Protein AF-A0A8S9N9F7-F1 (afdb_monomer_lite)

Organism: Brassica cretica (NCBI:txid69181)

pLDDT: mean 77.9, std 14.87, range [39.34, 91.88]

Radius of gyration: 14.67 Å; chains: 1; bounding box: 34×32×46 Å

Secondary structure (DSSP, 8-state):
---------TTB-TTT-PBPPTT--EEEPTTS-EEEHHHHHHHHHH--B-TTT--BS-------

Structure (mmCIF, N/CA/C/O backbone):
data_AF-A0A8S9N9F7-F1
#
_entry.id   AF-A0A8S9N9F7-F1
#
loop_
_atom_site.group_PDB
_atom_site.id
_atom_site.type_symbol
_atom_site.label_atom_id
_atom_site.label_alt_id
_atom_site.label_comp_id
_atom_site.label_asym_id
_atom_site.label_entity_id
_atom_site.label_seq_id
_atom_site.pdbx_PDB_ins_code
_atom_site.Cartn_x
_atom_site.Cartn_y
_atom_site.Cartn_z
_atom_site.occupancy
_atom_site.B_iso_or_equiv
_atom_site.auth_seq_id
_atom_site.auth_comp_id
_atom_site.auth_asym_id
_atom_site.auth_atom_id
_atom_site.pdbx_PDB_model_num
ATOM 1 N N . MET A 1 1 ? -6.856 -25.537 25.528 1.00 58.50 1 MET A N 1
ATOM 2 C CA . MET A 1 1 ? -5.703 -24.676 25.172 1.00 58.50 1 MET A CA 1
ATOM 3 C C . MET A 1 1 ? -5.173 -25.175 23.834 1.00 58.50 1 MET A C 1
ATOM 5 O O . MET A 1 1 ? -4.7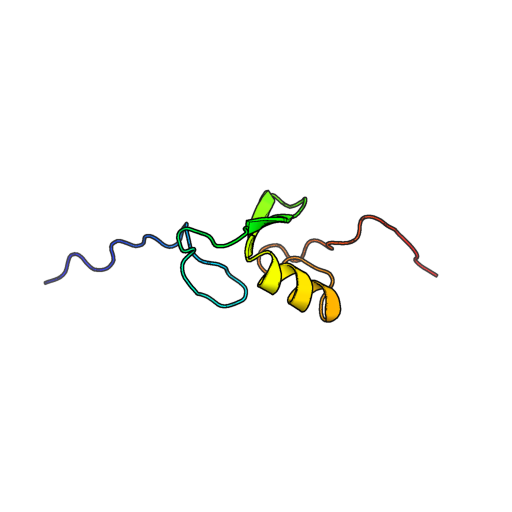79 -26.323 23.796 1.00 58.50 1 MET A O 1
ATOM 9 N N . LYS A 1 2 ? -5.230 -24.490 22.689 1.00 51.22 2 LYS A N 1
ATOM 10 C CA . LYS A 1 2 ? -5.646 -23.142 22.260 1.00 51.22 2 LYS A CA 1
ATOM 11 C C . LYS A 1 2 ? -6.245 -23.302 20.840 1.00 51.22 2 LYS A C 1
ATOM 13 O O . LYS A 1 2 ? -5.580 -23.960 20.043 1.00 51.22 2 LYS A O 1
ATOM 18 N N . PRO A 1 3 ? -7.395 -22.719 20.460 1.00 54.41 3 PRO A N 1
ATOM 19 C CA . PRO A 1 3 ? -7.598 -22.367 19.061 1.00 54.41 3 PRO A CA 1
ATOM 20 C C . PRO A 1 3 ? -6.816 -21.069 18.838 1.00 54.41 3 PRO A C 1
ATOM 22 O O . PRO A 1 3 ? -7.317 -19.967 19.041 1.00 54.41 3 PRO A O 1
ATOM 25 N N . SER A 1 4 ? -5.514 -21.220 18.605 1.00 57.00 4 SER A N 1
ATOM 26 C CA . SER A 1 4 ? -4.641 -20.102 18.282 1.00 57.00 4 SER A CA 1
ATOM 27 C C . SER A 1 4 ? -5.003 -19.593 16.897 1.00 57.00 4 SER A C 1
ATOM 29 O O . SER A 1 4 ? -4.992 -20.364 15.942 1.00 57.00 4 SER A O 1
ATOM 31 N N . SER A 1 5 ? -5.203 -18.283 16.828 1.00 58.06 5 SER A N 1
ATOM 32 C CA . SER A 1 5 ? -5.010 -17.487 15.623 1.00 58.06 5 SER A CA 1
ATOM 33 C C . SER A 1 5 ? -6.107 -17.645 14.578 1.00 58.06 5 SER A C 1
ATOM 35 O O . SER A 1 5 ? -5.937 -18.293 13.549 1.00 58.06 5 SER A O 1
ATOM 37 N N . ASP A 1 6 ? -7.210 -16.947 14.843 1.00 52.38 6 ASP A N 1
ATOM 38 C CA . ASP A 1 6 ? -8.085 -16.373 13.822 1.00 52.38 6 ASP A CA 1
ATOM 39 C C . ASP A 1 6 ? -7.219 -15.443 12.953 1.00 52.38 6 ASP A C 1
ATOM 41 O O . ASP A 1 6 ? -7.000 -14.267 13.241 1.00 52.38 6 ASP A O 1
ATOM 45 N N . HIS A 1 7 ? -6.553 -16.041 11.974 1.00 55.31 7 HIS A N 1
ATOM 46 C CA . HIS A 1 7 ? -5.544 -15.399 11.155 1.00 55.31 7 HIS A CA 1
ATOM 47 C C . HIS A 1 7 ? -6.249 -14.663 10.018 1.00 55.31 7 HIS A C 1
ATOM 49 O O . HIS A 1 7 ? -6.240 -15.092 8.871 1.00 55.31 7 HIS A O 1
ATOM 55 N N . LYS A 1 8 ? -6.907 -13.554 10.361 1.00 50.38 8 LYS A N 1
ATOM 56 C CA . LYS A 1 8 ? -7.335 -12.533 9.401 1.00 50.38 8 LYS A CA 1
ATOM 57 C C . LYS A 1 8 ? -6.112 -11.714 8.986 1.00 50.38 8 LYS A C 1
ATOM 59 O O . LYS A 1 8 ? -5.976 -10.554 9.355 1.00 50.38 8 LYS A O 1
ATOM 64 N N . GLU A 1 9 ? -5.171 -12.326 8.275 1.00 54.47 9 GLU A N 1
ATOM 65 C CA . GLU A 1 9 ? -4.019 -11.591 7.729 1.00 54.47 9 GLU A CA 1
ATOM 66 C C . GLU A 1 9 ? -4.303 -10.951 6.367 1.00 54.47 9 GLU A C 1
ATOM 68 O O . GLU A 1 9 ? -3.488 -10.181 5.867 1.00 54.47 9 GLU A O 1
ATOM 73 N N . ASP A 1 10 ? -5.487 -11.179 5.806 1.00 57.81 10 ASP A N 1
ATOM 74 C CA . ASP A 1 10 ? -5.819 -10.784 4.437 1.00 57.81 10 ASP A CA 1
ATOM 75 C C . ASP A 1 10 ? -6.235 -9.308 4.279 1.00 57.81 10 ASP A C 1
ATOM 77 O O . ASP A 1 10 ? -6.425 -8.838 3.159 1.00 57.81 10 ASP A O 1
ATOM 81 N N . ALA A 1 11 ? -6.361 -8.551 5.377 1.00 69.88 11 ALA A N 1
ATOM 82 C CA . ALA A 1 11 ? -6.830 -7.160 5.366 1.00 69.88 11 ALA A CA 1
ATOM 83 C C . ALA A 1 11 ? -5.908 -6.185 6.127 1.00 69.88 11 ALA A C 1
ATOM 85 O O . ALA A 1 11 ? -6.381 -5.240 6.758 1.00 69.88 11 ALA A O 1
ATOM 86 N N . LYS A 1 12 ? -4.588 -6.391 6.064 1.00 84.81 12 LYS A N 1
ATOM 87 C CA . LYS A 1 12 ? -3.598 -5.426 6.574 1.00 84.81 12 LYS A CA 1
ATOM 88 C C . LYS A 1 12 ? -2.621 -4.982 5.494 1.00 84.81 12 LYS A C 1
ATOM 90 O O . LYS A 1 12 ? -2.269 -5.741 4.591 1.00 84.81 12 LYS A O 1
ATOM 95 N N . CYS A 1 13 ? -2.163 -3.741 5.578 1.00 88.06 13 CYS A N 1
ATOM 96 C CA . CYS A 1 13 ? -1.198 -3.185 4.643 1.00 88.06 13 CYS A CA 1
ATOM 97 C C . CYS A 1 13 ? 0.196 -3.754 4.916 1.00 88.06 13 CYS A C 1
ATOM 99 O O . CYS A 1 13 ? 0.745 -3.544 5.987 1.00 88.06 13 CYS A O 1
ATOM 101 N N . SER A 1 14 ? 0.841 -4.410 3.946 1.00 86.00 14 SER A N 1
ATOM 102 C CA . SER A 1 14 ? 2.182 -4.988 4.171 1.00 86.00 14 SER A CA 1
ATOM 103 C C . SER A 1 14 ? 3.315 -3.956 4.300 1.00 86.00 14 SER A C 1
ATOM 105 O O . SER A 1 14 ? 4.449 -4.349 4.556 1.00 86.00 14 SER A O 1
ATOM 107 N N . ILE A 1 15 ? 3.035 -2.661 4.103 1.00 87.94 15 ILE A N 1
ATOM 108 C CA . ILE A 1 15 ? 4.022 -1.57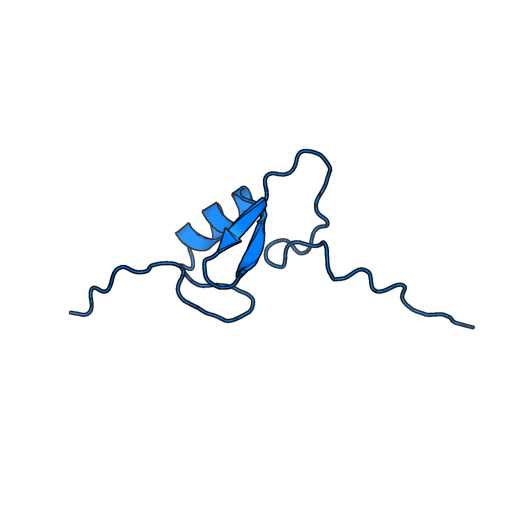7 4.239 1.00 87.94 15 ILE A CA 1
ATOM 109 C C . ILE A 1 15 ? 4.106 -1.105 5.696 1.00 87.94 15 ILE A C 1
ATOM 111 O O . ILE A 1 15 ? 5.193 -1.103 6.262 1.00 87.94 15 ILE A O 1
ATOM 115 N N . CYS A 1 16 ? 2.974 -0.726 6.304 1.00 90.00 16 CYS A N 1
ATOM 116 C CA . CYS A 1 16 ? 2.912 -0.306 7.712 1.00 90.00 16 CYS A CA 1
ATOM 117 C C . CYS A 1 16 ? 2.534 -1.438 8.681 1.00 90.00 16 CYS A C 1
ATOM 119 O O . CYS A 1 16 ? 2.679 -1.279 9.885 1.00 90.00 16 CYS A O 1
ATOM 121 N N . GLN A 1 17 ? 2.092 -2.586 8.160 1.00 87.56 17 GLN A N 1
ATOM 122 C CA . GLN A 1 17 ? 1.583 -3.742 8.909 1.00 87.56 17 GLN A CA 1
ATOM 123 C C . GLN A 1 17 ? 0.307 -3.465 9.724 1.00 87.56 17 GLN A C 1
ATOM 125 O O . GLN A 1 17 ? -0.034 -4.252 10.604 1.00 87.56 17 GLN A O 1
ATOM 130 N N . GLU A 1 18 ? -0.424 -2.398 9.391 1.00 88.19 18 GLU A N 1
ATOM 131 C CA . GLU A 1 18 ? -1.679 -2.004 10.044 1.00 88.19 18 GLU A CA 1
ATOM 132 C C . GLU A 1 18 ? -2.916 -2.467 9.265 1.00 88.19 18 GLU A C 1
ATOM 134 O O . GLU A 1 18 ? -2.880 -2.623 8.041 1.00 88.19 18 GLU A O 1
ATOM 139 N N . GLU A 1 19 ? -4.013 -2.687 9.988 1.00 88.12 19 GLU A N 1
ATOM 140 C CA . GLU A 1 19 ? -5.319 -3.049 9.430 1.00 88.12 19 GLU A CA 1
ATOM 141 C C . GLU A 1 19 ? -5.941 -1.875 8.660 1.00 88.12 19 GLU A C 1
ATOM 143 O O . GLU A 1 19 ? -5.792 -0.719 9.051 1.00 88.12 19 GLU A O 1
ATOM 148 N N . TYR A 1 20 ? -6.664 -2.173 7.577 1.00 87.12 20 TYR A N 1
ATOM 149 C CA . TYR A 1 20 ? -7.420 -1.152 6.846 1.00 87.12 20 TYR A CA 1
ATOM 150 C C . TYR A 1 20 ? -8.623 -0.686 7.672 1.00 87.12 20 TYR A C 1
ATOM 152 O O . TYR A 1 20 ? -9.444 -1.514 8.078 1.00 87.12 20 TYR A O 1
ATOM 160 N N . THR A 1 21 ? -8.783 0.624 7.875 1.00 84.62 21 THR A N 1
ATOM 161 C CA . THR A 1 21 ? -9.957 1.170 8.567 1.00 84.62 21 THR A CA 1
ATOM 162 C C . THR A 1 21 ? -10.979 1.764 7.598 1.00 84.62 21 THR A C 1
ATOM 164 O O . THR A 1 21 ? -10.710 2.022 6.422 1.00 84.62 21 THR A O 1
ATOM 167 N N . ILE A 1 22 ? -12.214 1.944 8.073 1.00 80.31 22 ILE A N 1
ATOM 168 C CA . ILE A 1 22 ? -13.289 2.536 7.271 1.00 80.31 22 ILE A CA 1
ATOM 169 C C . ILE A 1 22 ? -12.936 4.003 7.005 1.00 80.31 22 ILE A C 1
ATOM 171 O O . ILE A 1 22 ? -12.976 4.827 7.916 1.00 80.31 22 ILE A O 1
ATOM 175 N N . GLY A 1 23 ? -12.622 4.317 5.749 1.00 85.00 23 GLY A N 1
ATOM 176 C CA . GLY A 1 23 ? -12.179 5.646 5.321 1.00 85.00 23 GLY A CA 1
ATOM 177 C C . GLY A 1 23 ? -10.725 5.693 4.856 1.00 85.00 23 GLY A C 1
ATOM 178 O O . GLY A 1 23 ? -10.330 6.693 4.261 1.00 85.00 23 GLY A O 1
ATOM 179 N N . ASP A 1 24 ? -9.951 4.623 5.057 1.00 86.50 24 ASP A N 1
ATOM 180 C CA . ASP A 1 24 ? -8.631 4.506 4.447 1.00 86.50 24 ASP A CA 1
ATOM 181 C C . ASP A 1 24 ? -8.739 4.342 2.931 1.00 86.50 24 ASP A C 1
ATOM 183 O O . ASP A 1 24 ? -9.451 3.481 2.407 1.00 86.50 24 ASP A O 1
ATOM 187 N N . GLU A 1 25 ? -7.978 5.160 2.211 1.00 90.81 25 GLU A N 1
ATOM 188 C CA . GLU A 1 25 ? -7.818 5.008 0.773 1.00 90.81 25 GLU A CA 1
ATOM 189 C C . GLU A 1 25 ? -6.834 3.873 0.500 1.00 90.81 25 GLU A C 1
ATOM 191 O O . GLU A 1 25 ? -5.708 3.878 1.002 1.00 90.81 25 GLU A O 1
ATOM 196 N N . VAL A 1 26 ? -7.236 2.906 -0.324 1.00 88.94 26 VAL A N 1
ATOM 197 C CA . VAL A 1 26 ? -6.412 1.744 -0.669 1.00 88.94 26 VAL A C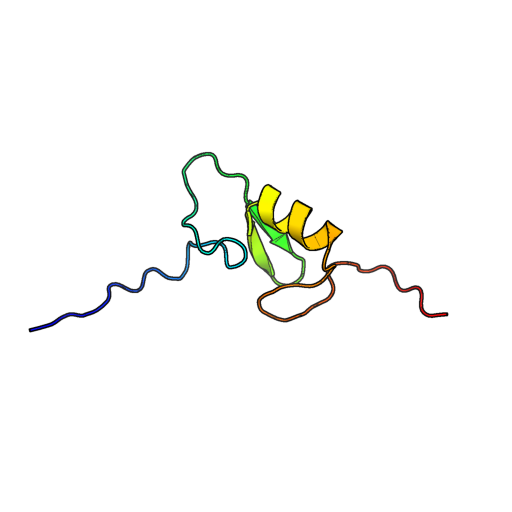A 1
ATOM 198 C C . VAL A 1 26 ? -6.077 1.793 -2.157 1.00 88.94 26 VAL A C 1
ATOM 200 O O . VAL A 1 26 ? -6.958 1.748 -3.013 1.00 88.94 26 VAL A O 1
ATOM 203 N N . GLY A 1 27 ? -4.787 1.892 -2.472 1.00 86.38 27 GLY A N 1
ATOM 204 C CA . GLY A 1 27 ? -4.260 1.818 -3.829 1.00 86.38 27 GLY A CA 1
ATOM 205 C C . GLY A 1 27 ? -3.836 0.392 -4.171 1.00 86.38 27 GLY A C 1
ATOM 206 O O . GLY A 1 27 ? -3.114 -0.251 -3.407 1.00 86.38 27 GLY A O 1
ATOM 207 N N . ARG A 1 28 ? 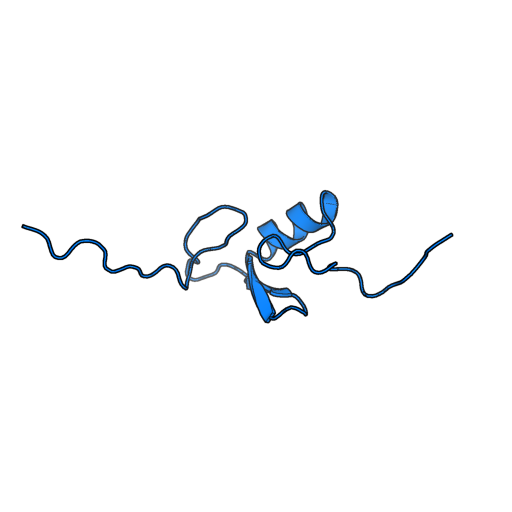-4.256 -0.106 -5.335 1.00 86.12 28 ARG A N 1
ATOM 208 C CA . ARG A 1 28 ? -3.818 -1.402 -5.867 1.00 86.12 28 ARG A CA 1
ATOM 209 C C . ARG A 1 28 ? -2.741 -1.193 -6.930 1.00 86.12 28 ARG A C 1
ATOM 211 O O . ARG A 1 28 ? -2.918 -0.383 -7.835 1.00 86.12 28 ARG A O 1
ATOM 218 N N . LEU A 1 29 ? -1.635 -1.924 -6.822 1.00 85.38 29 LEU A N 1
ATOM 219 C CA . LEU A 1 29 ? -0.598 -1.965 -7.857 1.00 85.38 29 LEU A CA 1
ATOM 220 C C . LEU A 1 29 ? -1.020 -2.887 -9.013 1.00 85.38 29 LEU A C 1
ATOM 222 O O . LEU A 1 29 ? -1.869 -3.759 -8.853 1.00 85.38 29 LEU A O 1
ATOM 226 N N . HIS A 1 30 ? -0.357 -2.781 -10.165 1.00 83.38 30 HIS A N 1
ATOM 227 C CA . HIS A 1 30 ? -0.543 -3.708 -11.300 1.00 83.38 30 HIS A CA 1
ATOM 228 C C . HIS A 1 30 ? -0.176 -5.164 -11.002 1.00 83.38 30 HIS A C 1
ATOM 230 O O . HIS A 1 30 ? -0.576 -6.048 -11.743 1.00 83.38 30 HIS A O 1
ATOM 236 N N . CYS A 1 31 ? 0.546 -5.428 -9.914 1.00 86.81 31 CYS A N 1
ATOM 237 C CA . CYS A 1 31 ? 0.769 -6.782 -9.404 1.00 86.81 31 CYS A CA 1
ATOM 238 C C . CYS A 1 31 ? -0.394 -7.312 -8.541 1.00 86.81 31 CYS A C 1
ATOM 240 O O . CYS A 1 31 ? -0.198 -8.257 -7.788 1.00 86.81 31 CYS A O 1
ATOM 242 N N . GLU A 1 32 ? -1.564 -6.667 -8.594 1.00 83.50 32 GLU A N 1
ATOM 243 C CA . GLU A 1 32 ? -2.805 -6.997 -7.871 1.00 83.50 32 GLU A CA 1
ATOM 244 C C . GLU A 1 32 ? -2.771 -6.822 -6.344 1.00 83.50 32 GLU A C 1
ATOM 246 O O . GLU A 1 32 ? -3.807 -6.911 -5.683 1.00 83.50 32 GLU A O 1
ATOM 251 N N . HIS A 1 33 ? -1.624 -6.456 -5.777 1.00 88.12 33 HIS A N 1
ATOM 252 C CA . HIS A 1 33 ? -1.494 -6.189 -4.350 1.00 88.12 33 HIS A CA 1
ATOM 253 C C . HIS A 1 33 ? -2.039 -4.814 -3.952 1.00 88.12 33 HIS A C 1
ATOM 255 O O . HIS A 1 33 ? -1.768 -3.802 -4.605 1.00 88.12 33 HIS A O 1
ATOM 261 N N . ALA A 1 34 ? -2.787 -4.791 -2.850 1.00 87.38 34 ALA A N 1
ATOM 262 C CA . ALA A 1 34 ? -3.420 -3.606 -2.289 1.00 87.38 34 ALA A CA 1
ATOM 263 C C . ALA A 1 34 ? -2.647 -3.086 -1.069 1.00 87.38 34 ALA A C 1
ATOM 265 O O . ALA A 1 34 ? -2.178 -3.868 -0.241 1.00 87.38 34 ALA A O 1
ATOM 266 N N . TYR A 1 35 ? -2.536 -1.763 -0.965 1.00 89.94 35 TYR A N 1
ATOM 267 C CA . TYR A 1 35 ? -1.852 -1.050 0.114 1.00 89.94 35 TYR A CA 1
ATOM 268 C C . TYR A 1 35 ? -2.584 0.248 0.428 1.00 89.94 35 TYR A C 1
ATOM 270 O O . TYR A 1 35 ? -3.284 0.774 -0.434 1.00 89.94 35 TYR A O 1
ATOM 278 N N . HIS A 1 36 ? -2.364 0.836 1.605 1.00 91.88 36 HIS A N 1
ATOM 279 C CA . HIS A 1 36 ? -2.818 2.204 1.846 1.00 91.88 36 HIS A CA 1
ATOM 280 C C . HIS A 1 36 ? -2.247 3.135 0.776 1.00 91.88 36 HIS A C 1
ATOM 282 O O . HIS A 1 36 ? -1.051 3.080 0.484 1.00 91.88 36 HIS A O 1
ATOM 288 N N . LEU A 1 37 ? -3.086 4.005 0.216 1.00 89.69 37 LEU A N 1
ATOM 289 C CA . LEU A 1 37 ? -2.722 4.975 -0.811 1.00 89.69 37 LEU A CA 1
ATOM 290 C C . LEU A 1 37 ? -1.542 5.834 -0.338 1.00 89.69 37 LEU A C 1
ATOM 292 O O . LEU A 1 37 ? -0.586 6.028 -1.083 1.00 89.69 37 LEU A O 1
ATOM 296 N N . LYS A 1 38 ? -1.547 6.250 0.936 1.00 91.44 38 LYS A N 1
ATOM 297 C CA . LYS A 1 38 ? -0.404 6.921 1.574 1.00 91.44 38 LYS A CA 1
ATOM 298 C C . LYS A 1 38 ? 0.843 6.048 1.623 1.00 91.44 38 LYS A C 1
ATOM 300 O O . LYS A 1 38 ? 1.903 6.488 1.191 1.00 91.44 38 LYS A O 1
ATOM 305 N N . CYS A 1 39 ? 0.723 4.820 2.127 1.00 91.38 39 CYS A N 1
ATOM 306 C CA . CYS A 1 39 ? 1.871 3.933 2.273 1.00 91.38 39 CYS A CA 1
ATOM 307 C C . CYS A 1 39 ? 2.504 3.607 0.922 1.00 91.38 39 CYS A C 1
ATOM 309 O O . CYS A 1 39 ? 3.720 3.680 0.803 1.00 91.38 39 CYS A O 1
ATOM 311 N N . VAL A 1 40 ? 1.706 3.283 -0.102 1.00 88.88 40 VAL A N 1
ATOM 312 C CA . VAL A 1 40 ? 2.235 3.034 -1.446 1.00 88.88 40 VAL A CA 1
ATOM 313 C C . VAL A 1 40 ? 2.833 4.306 -2.036 1.00 88.88 40 VAL A C 1
ATOM 315 O O . VAL A 1 40 ? 3.927 4.239 -2.576 1.00 88.88 40 VAL A O 1
ATOM 318 N N . GLN A 1 41 ? 2.212 5.479 -1.873 1.00 88.50 41 GLN A N 1
ATOM 319 C CA . GLN A 1 41 ? 2.796 6.737 -2.348 1.00 88.50 41 GLN A CA 1
ATOM 320 C C . GLN A 1 41 ? 4.155 7.036 -1.706 1.00 88.50 41 GLN A C 1
ATOM 322 O O . GLN A 1 41 ? 5.101 7.361 -2.423 1.00 88.50 41 GLN A O 1
ATOM 327 N N . GLU A 1 42 ? 4.280 6.922 -0.382 1.00 91.38 42 GLU A N 1
ATOM 328 C CA . GLU A 1 42 ? 5.561 7.121 0.306 1.00 91.38 42 GLU A CA 1
ATOM 329 C C . GLU A 1 42 ? 6.579 6.046 -0.064 1.00 91.38 42 GLU A C 1
ATOM 331 O O . GLU A 1 42 ? 7.744 6.348 -0.321 1.00 91.38 42 GLU A O 1
ATOM 336 N N . TRP A 1 43 ? 6.133 4.796 -0.166 1.00 89.81 43 TRP A N 1
ATOM 337 C CA . TRP A 1 43 ? 6.983 3.690 -0.568 1.00 89.81 43 TRP A CA 1
ATOM 338 C C . TRP A 1 43 ? 7.559 3.916 -1.960 1.00 89.81 43 TRP A C 1
ATOM 340 O O . TRP A 1 43 ? 8.770 3.835 -2.119 1.00 89.81 43 TRP A O 1
ATOM 350 N N . LEU A 1 44 ? 6.742 4.301 -2.943 1.00 86.31 44 LEU A N 1
ATOM 351 C CA . LEU A 1 44 ? 7.184 4.564 -4.315 1.00 86.31 44 LEU A CA 1
ATOM 352 C C . LEU A 1 44 ? 8.188 5.716 -4.429 1.00 86.31 44 LEU A C 1
ATOM 354 O O . LEU A 1 44 ? 9.012 5.689 -5.344 1.00 86.31 44 LEU A O 1
ATOM 358 N N . ARG A 1 45 ? 8.175 6.679 -3.493 1.00 87.06 45 ARG A N 1
ATOM 359 C CA . ARG A 1 45 ? 9.194 7.743 -3.416 1.00 87.06 45 ARG A CA 1
ATOM 360 C C . ARG A 1 45 ? 10.579 7.207 -3.053 1.00 87.06 45 ARG A C 1
ATOM 362 O O . ARG A 1 45 ? 11.570 7.803 -3.458 1.00 87.06 45 ARG A O 1
ATOM 369 N N . MET A 1 46 ? 10.657 6.108 -2.298 1.00 86.44 46 MET A N 1
ATOM 370 C CA . MET A 1 46 ? 11.928 5.490 -1.893 1.00 86.44 46 MET A CA 1
ATOM 371 C C . MET A 1 46 ? 12.289 4.242 -2.710 1.00 86.44 46 MET A C 1
ATOM 373 O O . MET A 1 46 ? 13.455 3.982 -3.001 1.00 86.44 46 MET A O 1
ATOM 377 N N . LYS A 1 47 ? 11.289 3.423 -3.022 1.00 83.12 47 LYS A N 1
ATOM 378 C CA . LYS A 1 47 ? 11.371 2.077 -3.583 1.00 83.12 47 LYS A CA 1
ATOM 379 C C . LYS A 1 47 ? 10.226 1.917 -4.584 1.00 83.12 47 LYS A C 1
ATOM 381 O O . LYS A 1 47 ? 9.088 1.636 -4.222 1.00 83.12 47 LYS A O 1
ATOM 386 N N . SER A 1 48 ? 10.517 2.046 -5.869 1.00 85.19 48 SER A N 1
ATOM 387 C CA . SER A 1 48 ? 9.507 1.936 -6.929 1.00 85.19 48 SER A CA 1
ATOM 388 C C . SER A 1 48 ? 9.169 0.473 -7.269 1.00 85.19 48 SER A C 1
ATOM 390 O O . SER A 1 48 ? 9.145 0.092 -8.434 1.00 85.19 48 SER A O 1
ATOM 392 N N . TRP A 1 49 ? 8.963 -0.389 -6.270 1.00 87.19 49 TRP A N 1
ATOM 393 C CA . TRP A 1 49 ? 8.672 -1.820 -6.449 1.00 87.19 49 TRP A CA 1
ATOM 394 C C . TRP A 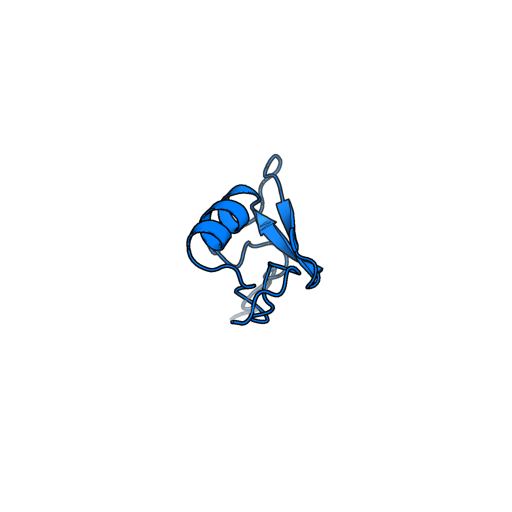1 49 ? 7.791 -2.375 -5.330 1.00 87.19 49 TRP A C 1
ATOM 396 O O . TRP A 1 49 ? 7.798 -1.875 -4.215 1.00 87.19 49 TRP A O 1
ATOM 406 N N . CYS A 1 50 ? 7.026 -3.424 -5.610 1.00 88.75 50 CYS A N 1
ATOM 407 C CA . CYS A 1 50 ? 6.056 -4.011 -4.692 1.00 88.75 50 CYS A CA 1
ATOM 408 C C . CYS A 1 50 ? 6.733 -4.738 -3.510 1.00 88.75 50 CYS A C 1
ATOM 410 O O . CYS A 1 50 ? 7.544 -5.629 -3.742 1.00 88.75 50 CYS A O 1
ATOM 412 N N . PRO A 1 51 ? 6.387 -4.465 -2.242 1.00 84.19 51 PRO A N 1
ATOM 413 C CA . PRO A 1 51 ? 7.008 -5.135 -1.094 1.00 84.19 51 PRO A CA 1
ATOM 414 C C . PRO A 1 51 ? 6.692 -6.638 -0.995 1.00 84.19 51 PRO A C 1
ATOM 416 O O . PRO A 1 51 ? 7.435 -7.359 -0.335 1.00 84.19 51 PRO A O 1
ATOM 419 N N . ILE A 1 52 ? 5.630 -7.116 -1.656 1.00 84.69 52 ILE A N 1
ATOM 420 C CA . ILE A 1 52 ? 5.214 -8.527 -1.619 1.00 84.69 52 ILE A CA 1
ATOM 421 C C . ILE A 1 52 ? 5.929 -9.333 -2.708 1.00 84.69 52 ILE A C 1
ATOM 423 O O . ILE A 1 52 ? 6.649 -10.282 -2.410 1.00 84.69 52 ILE A O 1
ATOM 427 N N . CYS A 1 53 ? 5.779 -8.939 -3.974 1.00 88.12 53 CYS A N 1
ATOM 428 C CA . CYS A 1 53 ? 6.330 -9.685 -5.111 1.00 88.12 53 CYS A CA 1
ATOM 429 C C . CYS A 1 53 ? 7.582 -9.054 -5.737 1.00 88.12 53 CYS A C 1
ATOM 431 O O . CYS A 1 53 ? 8.150 -9.618 -6.669 1.00 88.12 53 CYS A O 1
ATOM 433 N N . LYS A 1 54 ? 8.025 -7.886 -5.254 1.00 85.44 54 LYS A N 1
ATOM 434 C CA . LYS A 1 54 ? 9.159 -7.106 -5.795 1.00 85.44 54 LYS A CA 1
ATOM 435 C C . LYS A 1 54 ? 8.994 -6.671 -7.254 1.00 85.44 54 LYS A C 1
ATOM 437 O O . LYS A 1 54 ? 9.960 -6.232 -7.870 1.00 85.44 54 LYS A O 1
ATOM 442 N N . THR A 1 55 ? 7.775 -6.717 -7.794 1.00 85.75 55 THR A N 1
ATOM 443 C CA . THR A 1 55 ? 7.454 -6.194 -9.129 1.00 85.75 55 THR A CA 1
ATOM 444 C C . THR A 1 55 ? 7.584 -4.675 -9.151 1.00 85.75 55 THR A C 1
ATOM 446 O O . THR A 1 55 ? 7.002 -3.992 -8.310 1.00 85.75 55 THR A O 1
ATOM 449 N N . THR A 1 56 ? 8.326 -4.136 -10.114 1.00 82.56 56 THR A N 1
ATOM 450 C CA . THR A 1 56 ? 8.505 -2.694 -10.311 1.00 82.56 56 THR A CA 1
ATOM 451 C C . THR A 1 56 ? 7.163 -2.010 -10.517 1.00 82.56 56 THR A C 1
ATOM 453 O O . THR A 1 56 ? 6.347 -2.468 -11.307 1.00 82.56 56 THR A O 1
ATOM 456 N N . ALA A 1 57 ? 6.933 -0.915 -9.803 1.00 72.81 57 ALA A N 1
ATOM 457 C CA . ALA A 1 57 ? 5.732 -0.094 -9.890 1.00 72.81 57 ALA A CA 1
ATOM 458 C C . ALA A 1 57 ? 5.753 0.889 -11.073 1.00 72.81 57 ALA A C 1
ATOM 460 O O . ALA A 1 57 ? 4.800 1.631 -11.277 1.00 72.81 57 ALA A O 1
ATOM 461 N N . ASP A 1 58 ? 6.838 0.896 -11.838 1.00 67.31 58 ASP A N 1
ATOM 462 C CA . ASP A 1 58 ? 7.009 1.748 -12.999 1.00 67.31 58 ASP A CA 1
ATOM 463 C C . ASP A 1 58 ? 7.009 0.875 -14.260 1.00 67.31 58 ASP A C 1
ATOM 465 O O . ASP A 1 58 ? 7.835 -0.028 -14.411 1.00 67.31 58 ASP A O 1
ATOM 469 N N . THR A 1 59 ? 6.037 1.100 -15.141 1.00 58.53 59 THR A N 1
ATOM 470 C CA . THR A 1 59 ? 5.951 0.459 -16.461 1.00 58.53 59 THR A CA 1
ATOM 471 C C . THR A 1 59 ? 6.690 1.261 -17.539 1.00 58.53 59 THR A C 1
ATOM 473 O O . THR A 1 59 ? 6.380 1.115 -18.719 1.00 58.53 59 THR A O 1
ATOM 476 N N . SER A 1 60 ? 7.645 2.123 -17.180 1.00 50.91 60 SER A N 1
ATOM 477 C CA . SER A 1 60 ? 8.401 2.955 -18.114 1.00 50.91 60 SER A CA 1
ATOM 478 C C . SER A 1 60 ? 9.895 2.646 -18.029 1.00 50.91 60 SER A C 1
ATOM 480 O O . SER A 1 60 ? 10.688 3.298 -17.357 1.00 50.91 60 SER A O 1
ATOM 482 N N . SER A 1 61 ? 10.284 1.637 -18.808 1.00 54.47 61 SER A N 1
ATOM 483 C CA . SER A 1 61 ? 11.663 1.395 -19.226 1.00 54.47 61 SER A CA 1
ATOM 484 C C . SER A 1 61 ? 12.427 2.698 -19.502 1.00 54.47 61 SER A C 1
ATOM 486 O O . SER A 1 61 ? 12.064 3.485 -20.377 1.00 54.47 61 SER A O 1
ATOM 488 N N . SER A 1 62 ? 13.538 2.897 -18.802 1.00 47.97 62 SER A N 1
ATOM 489 C CA . SER A 1 62 ? 14.696 3.599 -19.354 1.00 47.97 62 SER A CA 1
ATOM 490 C C . SER A 1 62 ? 15.956 3.002 -18.753 1.00 47.97 62 SER A C 1
ATOM 492 O O . SER A 1 62 ? 16.601 3.561 -17.871 1.00 47.97 62 SER A O 1
ATOM 494 N N . SER A 1 63 ? 16.291 1.818 -19.260 1.00 56.06 63 SER A N 1
ATOM 495 C CA . SER A 1 63 ? 17.683 1.409 -19.377 1.00 56.06 63 SER A CA 1
ATOM 496 C C . SER A 1 63 ? 18.437 2.481 -20.165 1.00 56.06 63 SER A C 1
ATOM 498 O O . SER A 1 63 ? 18.041 2.828 -21.280 1.00 56.06 63 SER A O 1
ATOM 500 N N . LYS A 1 64 ? 19.537 2.979 -19.611 1.00 39.34 64 LYS A N 1
ATOM 501 C CA . LYS A 1 64 ? 20.684 3.353 -20.426 1.00 39.34 64 LYS A CA 1
ATOM 502 C C . LYS A 1 64 ? 21.942 2.826 -19.769 1.00 39.34 64 LYS A C 1
ATOM 504 O O . LYS A 1 64 ? 22.013 2.918 -18.525 1.00 39.34 64 LYS A O 1
#

InterPro domains:
  IPR001841 Zinc finger, RING-type [PF13639] (12-54)
  IPR001841 Zinc finger, RING-type [PS50089] (13-54)
  IP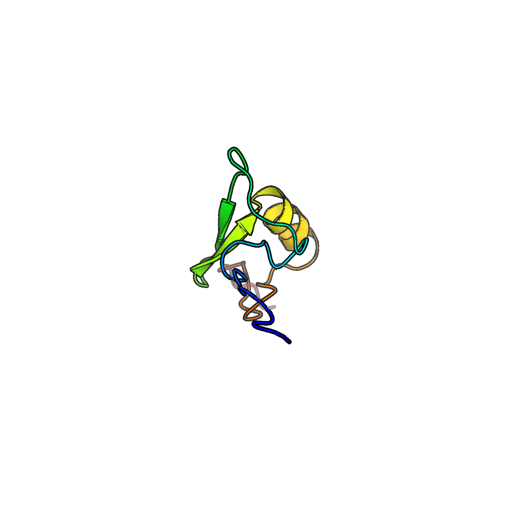R001841 Zinc finger, RING-type [SM00184] (13-53)
  IPR013083 Zinc finger, RING/FYVE/PHD-type [G3DSA:3.30.40.10] (1-64)
  IPR045191 E3 ubiquitin-protein ligase MBR1/2-like [PTHR22937] (5-57)

Sequence (64 aa):
MKPSSDHKEDAKCSICQEEYTIGDEVGRLHCEHAYHLKCVQEWLRMKSWCPICKTTADTSSSSK

Foldseek 3Di:
DDPPDPPPQPAAAPQVRGGDDDPFDWDAAPVRDIHGPVSQVVCCVPQQADPPPRHGSDPDDDDD